Protein AF-A0A1G3QN01-F1 (afdb_monomer)

Nearest PDB structures (foldseek):
  1x8z-assembly2_C  TM=4.625E-01  e=4.097E+00  Arabidopsis thaliana
  8qxd-assembly1_L  TM=2.161E-01  e=9.000E+00  Homo sapiens

Mean predicted aligned error: 5.49 Å

Structure (mmCIF, N/CA/C/O backbone):
data_AF-A0A1G3QN01-F1
#
_entry.id   AF-A0A1G3QN01-F1
#
loop_
_atom_site.group_PDB
_atom_site.id
_atom_site.type_symbol
_atom_site.label_atom_id
_atom_site.label_alt_id
_atom_site.label_comp_id
_atom_site.label_asym_id
_atom_site.label_entity_id
_atom_site.label_seq_id
_atom_site.pdbx_PDB_ins_code
_atom_site.Cartn_x
_atom_site.Cartn_y
_atom_site.Cartn_z
_atom_site.occupancy
_atom_site.B_iso_or_equiv
_atom_site.auth_seq_id
_atom_site.auth_comp_id
_atom_site.auth_asym_id
_atom_site.auth_atom_id
_atom_site.pdbx_PDB_model_num
ATOM 1 N N . MET A 1 1 ? -25.194 -10.217 -14.062 1.00 37.06 1 MET A N 1
ATOM 2 C CA . MET A 1 1 ? -25.286 -10.147 -12.586 1.00 37.06 1 MET A CA 1
ATOM 3 C C . MET A 1 1 ? -24.390 -9.019 -12.101 1.00 37.06 1 MET A C 1
ATOM 5 O O . MET A 1 1 ? -23.206 -9.227 -11.874 1.00 37.06 1 MET A O 1
ATOM 9 N N . SER A 1 2 ? -24.929 -7.808 -12.024 1.00 35.78 2 SER A N 1
ATOM 10 C CA . SER A 1 2 ? -24.195 -6.605 -11.613 1.00 35.78 2 SER A CA 1
ATOM 11 C C . SER A 1 2 ? -25.104 -5.747 -10.737 1.00 35.78 2 SER A C 1
ATOM 13 O O . SER A 1 2 ? -25.471 -4.633 -11.079 1.00 35.78 2 SER A O 1
ATOM 15 N N . GLU A 1 3 ? -25.460 -6.291 -9.577 1.00 43.72 3 GLU A N 1
ATOM 16 C CA . GLU A 1 3 ? -26.012 -5.525 -8.463 1.00 43.72 3 GLU A CA 1
ATOM 17 C C . GLU A 1 3 ? -25.010 -5.606 -7.318 1.00 43.72 3 GLU A C 1
ATOM 19 O O . GLU A 1 3 ? -24.885 -6.642 -6.679 1.00 43.72 3 GLU A O 1
ATOM 24 N N . ASN A 1 4 ? -24.223 -4.549 -7.111 1.00 43.75 4 ASN A N 1
ATOM 25 C CA . ASN A 1 4 ? -23.548 -4.272 -5.835 1.00 43.75 4 ASN A CA 1
ATOM 26 C C . ASN A 1 4 ? -23.017 -2.829 -5.815 1.00 43.75 4 ASN A C 1
ATOM 28 O O . ASN A 1 4 ? -21.865 -2.557 -5.467 1.00 43.75 4 ASN A O 1
ATOM 32 N N . GLY A 1 5 ? -23.879 -1.892 -6.216 1.00 45.47 5 GLY A N 1
ATOM 33 C CA . GLY A 1 5 ? -23.611 -0.454 -6.153 1.00 45.47 5 GLY A CA 1
ATOM 34 C C . GLY A 1 5 ? -23.694 0.137 -4.741 1.00 45.47 5 GLY A C 1
ATOM 35 O O . GLY A 1 5 ? -23.396 1.311 -4.574 1.00 45.47 5 GLY A O 1
ATOM 36 N N . ASN A 1 6 ? -24.080 -0.637 -3.713 1.00 51.97 6 ASN A N 1
ATOM 37 C CA . ASN A 1 6 ? -24.233 -0.095 -2.358 1.00 51.97 6 ASN A CA 1
ATOM 38 C C . ASN A 1 6 ? -24.008 -1.120 -1.228 1.00 51.97 6 ASN A C 1
ATOM 40 O O . ASN A 1 6 ? -24.748 -1.163 -0.246 1.00 51.97 6 ASN A O 1
ATOM 44 N N . ALA A 1 7 ? -22.993 -1.984 -1.351 1.00 65.44 7 ALA A N 1
ATOM 45 C CA . ALA A 1 7 ? -22.606 -2.848 -0.237 1.00 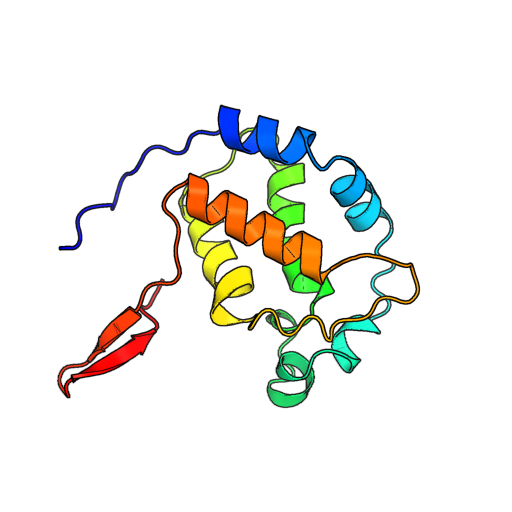65.44 7 ALA A CA 1
ATOM 46 C C . ALA A 1 7 ? -22.017 -1.991 0.901 1.00 65.44 7 ALA A C 1
ATOM 48 O O . ALA A 1 7 ? -20.995 -1.317 0.727 1.00 65.44 7 ALA A O 1
ATOM 49 N N . ARG A 1 8 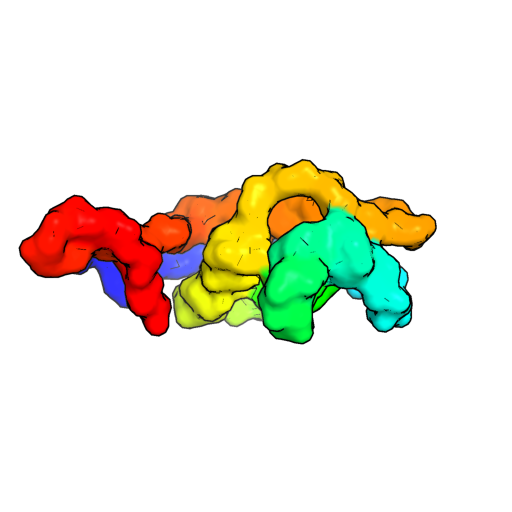? -22.680 -2.001 2.064 1.00 80.94 8 ARG A N 1
ATOM 50 C CA . ARG A 1 8 ? -22.256 -1.267 3.264 1.00 80.94 8 ARG A CA 1
ATOM 51 C C . ARG A 1 8 ? -20.888 -1.780 3.723 1.00 80.94 8 ARG A C 1
ATOM 53 O O . ARG A 1 8 ? -20.724 -2.971 3.959 1.00 80.94 8 ARG A O 1
ATOM 60 N N . ILE A 1 9 ? -19.916 -0.879 3.871 1.00 89.44 9 ILE A N 1
ATOM 61 C CA . ILE A 1 9 ? -18.585 -1.230 4.387 1.00 89.44 9 ILE A CA 1
ATOM 62 C C . ILE A 1 9 ? -18.636 -1.495 5.883 1.00 89.44 9 ILE A C 1
ATOM 64 O O . ILE A 1 9 ? -19.137 -0.679 6.663 1.00 89.44 9 ILE A O 1
ATOM 68 N N . ASP A 1 10 ? -17.991 -2.583 6.281 1.00 92.81 10 ASP A N 1
ATOM 69 C CA . ASP A 1 10 ? -17.731 -2.924 7.667 1.00 92.81 10 ASP A CA 1
ATOM 70 C C . ASP A 1 10 ? -16.426 -2.271 8.152 1.00 92.81 10 ASP A C 1
ATOM 72 O O . ASP A 1 10 ? -15.328 -2.834 8.102 1.00 92.81 10 ASP A O 1
ATOM 76 N N . ASN A 1 11 ? -16.551 -1.038 8.646 1.00 92.69 11 ASN A N 1
ATOM 77 C CA . ASN A 1 11 ? -15.424 -0.288 9.202 1.00 92.69 11 ASN A CA 1
ATOM 78 C C . ASN A 1 11 ? -14.859 -0.911 10.492 1.00 92.69 11 ASN A C 1
ATOM 80 O O . ASN A 1 11 ? -13.688 -0.678 10.800 1.00 92.69 11 ASN A O 1
ATOM 84 N N . VAL A 1 12 ? -15.660 -1.678 11.244 1.00 93.50 12 VAL A N 1
ATOM 85 C CA . VAL A 1 12 ? -15.212 -2.339 12.481 1.00 93.50 12 VAL A CA 1
ATOM 86 C C . VAL A 1 12 ? -14.241 -3.453 12.123 1.00 93.50 12 VAL A C 1
ATOM 88 O O . VAL A 1 12 ? -13.102 -3.458 12.592 1.00 93.50 12 VAL A O 1
ATOM 91 N N . ARG A 1 13 ? -14.634 -4.315 11.183 1.00 93.94 13 ARG A N 1
ATOM 92 C CA . ARG A 1 13 ? -13.788 -5.402 10.692 1.00 93.94 13 ARG A CA 1
ATOM 93 C C . ARG A 1 13 ? -12.492 -4.903 10.062 1.00 93.94 13 ARG A C 1
ATOM 95 O O . ARG A 1 13 ? -11.433 -5.478 10.309 1.00 93.94 13 ARG A O 1
ATOM 102 N N . ILE A 1 14 ? -12.534 -3.825 9.271 1.00 94.56 14 ILE A N 1
ATOM 103 C CA . ILE A 1 14 ? -11.307 -3.227 8.712 1.00 94.56 14 ILE A CA 1
ATOM 104 C C . ILE A 1 14 ? -10.358 -2.810 9.841 1.00 94.56 14 ILE A C 1
ATOM 106 O O . ILE A 1 14 ? -9.159 -3.087 9.778 1.00 94.56 14 ILE A O 1
ATOM 110 N N . GLU A 1 15 ? -10.872 -2.158 10.883 1.00 93.88 15 GLU A N 1
ATOM 111 C CA . GLU A 1 15 ? -10.054 -1.723 12.012 1.00 93.88 15 GLU A CA 1
ATOM 112 C C . GLU A 1 15 ? -9.423 -2.908 12.759 1.00 93.88 15 GLU A C 1
ATOM 114 O O . GLU A 1 15 ? -8.231 -2.872 13.077 1.00 93.88 15 GLU A O 1
ATOM 119 N N . GLU A 1 16 ? -10.182 -3.976 12.998 1.00 94.62 16 GLU A N 1
ATOM 120 C CA . GLU A 1 16 ? -9.678 -5.213 13.603 1.00 94.62 16 GLU A CA 1
ATOM 121 C C . GLU A 1 16 ? -8.559 -5.840 12.766 1.00 94.62 16 GLU A C 1
ATOM 123 O O . GLU A 1 16 ? -7.491 -6.167 13.290 1.00 94.62 16 GLU A O 1
ATOM 128 N N . MET A 1 17 ? -8.739 -5.927 11.446 1.00 95.25 17 MET A N 1
ATOM 129 C CA . MET A 1 17 ? -7.715 -6.437 10.531 1.00 95.25 17 MET A CA 1
ATOM 130 C C . MET A 1 17 ? -6.448 -5.569 10.531 1.00 95.25 17 MET A C 1
ATOM 132 O O . MET A 1 17 ? -5.330 -6.088 10.488 1.00 95.25 17 MET A O 1
ATOM 136 N N . LEU A 1 18 ? -6.580 -4.243 10.616 1.00 94.56 18 LEU A N 1
ATOM 137 C CA . LEU A 1 18 ? -5.429 -3.343 10.748 1.00 94.56 18 LEU A CA 1
ATOM 138 C C . LEU A 1 18 ? -4.703 -3.548 12.090 1.00 94.56 18 LEU A C 1
ATOM 140 O O . LEU A 1 18 ? -3.470 -3.511 12.136 1.00 94.56 18 LEU A O 1
ATOM 144 N N . LYS A 1 19 ? -5.441 -3.826 13.173 1.00 93.00 19 LYS A N 1
ATOM 145 C CA . LYS A 1 19 ? -4.877 -4.147 14.495 1.00 93.00 19 LYS A CA 1
ATOM 146 C C . LYS A 1 19 ? -4.131 -5.483 14.517 1.00 93.00 19 LYS A C 1
ATOM 148 O O . LYS A 1 19 ? -3.176 -5.596 15.280 1.00 93.00 19 LYS A O 1
ATOM 153 N N . GLN A 1 20 ? -4.483 -6.458 13.676 1.00 93.81 20 GLN A N 1
ATOM 154 C CA . GLN A 1 20 ? -3.751 -7.734 13.580 1.00 93.81 20 GLN A CA 1
ATOM 155 C C . GLN A 1 20 ? -2.329 -7.567 13.019 1.00 93.81 20 GLN A C 1
ATOM 157 O O . GLN A 1 20 ? -1.433 -8.349 13.334 1.00 93.81 20 GLN A O 1
ATOM 162 N N . LYS A 1 21 ? -2.088 -6.540 12.194 1.00 91.88 21 LYS A N 1
ATOM 163 C CA . LYS A 1 21 ? -0.799 -6.305 11.519 1.00 91.88 21 LYS A CA 1
ATOM 164 C C . LYS A 1 21 ? -0.160 -4.972 11.925 1.00 91.88 21 LYS A C 1
ATOM 166 O O . LYS A 1 21 ? 0.317 -4.223 11.075 1.00 91.88 21 LYS A O 1
ATOM 171 N N . LYS A 1 22 ? -0.070 -4.690 13.235 1.00 88.00 22 LYS A N 1
ATOM 172 C CA . LYS A 1 22 ? 0.506 -3.429 13.768 1.00 88.00 22 LYS A CA 1
ATOM 173 C C . LYS A 1 22 ? 1.904 -3.107 13.225 1.00 88.00 22 LYS A C 1
ATOM 175 O O . LYS A 1 22 ? 2.199 -1.940 12.986 1.00 88.00 22 LYS A O 1
ATOM 180 N N . ARG A 1 23 ? 2.742 -4.123 12.971 1.00 91.44 23 ARG A N 1
ATOM 181 C CA . ARG A 1 23 ? 4.089 -3.945 12.390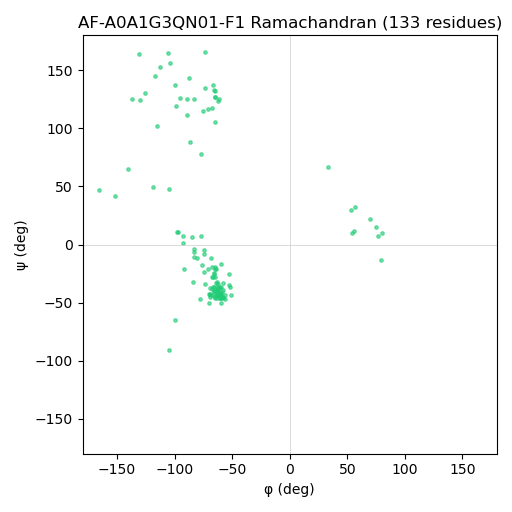 1.00 91.44 23 ARG A CA 1
ATOM 182 C C . ARG A 1 23 ? 4.063 -3.230 11.033 1.00 91.44 23 ARG A C 1
ATOM 184 O O . ARG A 1 23 ? 4.939 -2.417 10.769 1.00 91.44 23 ARG A O 1
ATOM 191 N N . MET A 1 24 ? 3.025 -3.434 10.216 1.00 94.38 24 MET A N 1
ATOM 192 C CA . MET A 1 24 ? 2.898 -2.760 8.916 1.00 94.38 24 MET A CA 1
ATOM 193 C C . MET A 1 24 ? 2.745 -1.239 9.050 1.00 94.38 24 MET A C 1
ATOM 195 O O . MET A 1 24 ? 3.175 -0.505 8.165 1.00 94.38 24 MET A O 1
ATOM 199 N N . ARG A 1 25 ? 2.189 -0.745 10.166 1.00 93.19 25 ARG A N 1
ATOM 200 C CA . ARG A 1 25 ? 2.138 0.695 10.456 1.00 93.19 25 ARG A CA 1
ATOM 201 C C . ARG A 1 25 ? 3.535 1.267 10.711 1.00 93.19 25 ARG A C 1
ATOM 203 O O . ARG A 1 25 ? 3.815 2.367 10.254 1.00 93.19 25 ARG A O 1
ATOM 210 N N . ILE A 1 26 ? 4.397 0.515 11.397 1.00 92.69 26 ILE A N 1
ATOM 211 C CA . ILE A 1 26 ? 5.794 0.904 11.642 1.00 92.69 26 ILE A CA 1
ATOM 212 C C . ILE A 1 26 ? 6.573 0.891 10.323 1.00 92.69 26 ILE A C 1
ATOM 214 O O . ILE A 1 26 ? 7.281 1.840 10.005 1.00 92.69 26 ILE A O 1
ATOM 218 N N . PHE A 1 27 ? 6.379 -0.138 9.499 1.00 93.75 27 PHE A N 1
ATOM 219 C CA . PHE A 1 27 ? 6.994 -0.217 8.173 1.00 93.75 27 PHE A CA 1
ATOM 220 C C . PHE A 1 27 ? 6.636 0.973 7.275 1.00 93.75 27 PHE A C 1
ATOM 222 O O . PHE A 1 27 ? 7.506 1.506 6.593 1.00 93.75 27 PHE A O 1
ATOM 229 N N . LEU A 1 28 ? 5.385 1.446 7.321 1.00 93.31 28 LEU A N 1
ATOM 230 C CA . LEU A 1 28 ? 4.979 2.663 6.611 1.00 93.31 28 LEU A CA 1
ATOM 231 C C . LEU A 1 28 ? 5.720 3.910 7.101 1.00 93.31 28 LEU A C 1
ATOM 233 O O . LEU A 1 28 ? 6.063 4.750 6.275 1.00 93.31 28 LEU A O 1
ATOM 237 N N . SER A 1 29 ? 5.971 4.038 8.408 1.00 92.31 29 SER A N 1
ATOM 238 C CA . SER A 1 29 ? 6.741 5.167 8.951 1.00 92.31 29 SER A CA 1
ATOM 239 C C . SER A 1 29 ? 8.244 5.075 8.680 1.00 92.31 29 SER A C 1
ATOM 241 O O . SER A 1 29 ? 8.902 6.104 8.653 1.00 92.31 29 SER A O 1
ATOM 243 N N . LEU A 1 30 ? 8.783 3.873 8.457 1.00 94.62 30 LEU A N 1
ATOM 244 C CA . LEU A 1 30 ? 10.206 3.661 8.158 1.00 94.62 30 LEU A CA 1
ATOM 245 C C . LEU A 1 30 ? 10.571 3.926 6.691 1.00 94.62 30 LEU A C 1
ATOM 247 O O . LEU A 1 30 ? 11.748 3.955 6.344 1.00 94.62 30 LEU A O 1
ATOM 251 N N . CYS A 1 31 ? 9.589 4.085 5.803 1.00 94.94 31 CYS A N 1
ATOM 252 C CA . CYS A 1 31 ? 9.851 4.317 4.388 1.00 94.94 31 CYS A CA 1
ATOM 253 C C . CYS A 1 31 ? 10.569 5.662 4.170 1.00 94.94 31 CYS A C 1
ATOM 255 O O . CYS A 1 31 ? 9.937 6.713 4.174 1.00 94.94 31 CYS A O 1
ATOM 257 N N . ALA A 1 32 ? 11.872 5.617 3.878 1.00 95.38 32 ALA A N 1
ATOM 258 C CA . ALA A 1 32 ? 12.706 6.795 3.606 1.00 95.38 32 ALA A CA 1
ATOM 259 C C . ALA A 1 32 ? 12.520 7.400 2.198 1.00 95.38 32 ALA A C 1
ATOM 261 O O . ALA A 1 32 ? 13.283 8.266 1.789 1.00 95.38 32 ALA A O 1
ATOM 262 N N . SER A 1 33 ? 11.547 6.913 1.418 1.00 93.06 33 SER A N 1
ATOM 263 C CA . SER A 1 33 ? 11.283 7.363 0.038 1.00 93.06 33 SER A CA 1
ATOM 264 C C . SER A 1 33 ? 12.508 7.315 -0.894 1.00 93.06 33 SER A C 1
ATOM 266 O O . SER A 1 33 ? 12.590 8.064 -1.858 1.00 93.06 33 SER A O 1
ATOM 268 N N . CYS A 1 34 ? 13.431 6.381 -0.648 1.00 94.69 34 CYS A N 1
ATOM 269 C CA . CYS A 1 34 ? 14.710 6.257 -1.357 1.00 94.69 34 CYS A CA 1
ATOM 270 C C . CYS A 1 34 ? 14.625 5.695 -2.788 1.00 94.69 34 CYS A C 1
ATOM 272 O O . CYS A 1 34 ? 15.633 5.630 -3.478 1.00 94.69 34 CYS A O 1
ATOM 274 N N . GLY A 1 35 ? 13.461 5.214 -3.233 1.00 93.06 35 GLY A N 1
ATOM 275 C CA . GLY A 1 35 ? 13.266 4.755 -4.614 1.00 93.06 35 GLY A CA 1
ATOM 276 C C . GLY A 1 35 ? 13.789 3.353 -4.962 1.00 93.06 35 GLY A C 1
ATOM 277 O O . GLY A 1 35 ? 13.320 2.800 -5.947 1.00 93.06 35 GLY A O 1
ATOM 278 N N . PHE A 1 36 ? 14.621 2.698 -4.142 1.00 94.19 36 PHE A N 1
ATOM 279 C CA . PHE A 1 36 ? 15.180 1.357 -4.445 1.00 94.19 36 PHE A CA 1
ATOM 280 C C . PHE A 1 36 ? 14.140 0.293 -4.838 1.00 94.19 36 PHE A C 1
ATOM 282 O O . PHE A 1 36 ? 14.367 -0.551 -5.705 1.00 94.19 36 PHE A O 1
ATOM 289 N N . CYS A 1 37 ? 12.956 0.331 -4.221 1.00 96.19 37 CYS A N 1
ATOM 290 C CA . CYS A 1 37 ? 11.890 -0.608 -4.563 1.00 96.19 37 CYS A CA 1
ATOM 291 C C . CYS A 1 37 ? 11.358 -0.416 -5.997 1.00 96.19 37 CYS A C 1
ATOM 293 O O . CYS A 1 37 ? 10.851 -1.367 -6.594 1.00 96.19 37 CYS A O 1
ATOM 295 N N . ALA A 1 38 ? 11.478 0.785 -6.565 1.00 96.06 38 ALA A N 1
ATOM 296 C CA . ALA A 1 38 ? 11.049 1.101 -7.920 1.00 96.06 38 ALA A CA 1
ATOM 297 C C . ALA A 1 38 ? 11.879 0.317 -8.947 1.00 96.06 38 ALA A C 1
ATOM 299 O O . ALA A 1 38 ? 11.303 -0.360 -9.798 1.00 96.06 38 ALA A O 1
ATOM 300 N N . ASP A 1 39 ? 13.204 0.294 -8.787 1.00 92.75 39 ASP A N 1
ATOM 301 C CA . ASP A 1 39 ? 14.120 -0.422 -9.684 1.00 92.75 39 ASP A CA 1
ATOM 302 C C . ASP A 1 39 ? 13.905 -1.938 -9.658 1.00 92.75 39 ASP A C 1
ATOM 304 O O . ASP A 1 39 ? 13.993 -2.614 -10.682 1.00 92.75 39 ASP A O 1
ATOM 308 N N . SER A 1 40 ? 13.523 -2.492 -8.506 1.00 94.06 40 SER A N 1
ATOM 309 C CA . SER A 1 40 ? 13.183 -3.917 -8.407 1.00 94.06 40 SER A CA 1
ATOM 310 C C . SER A 1 40 ? 11.851 -4.289 -9.089 1.00 94.06 40 SER A C 1
ATOM 312 O O . SER A 1 40 ? 11.612 -5.452 -9.429 1.00 94.06 40 SER A O 1
ATOM 314 N N . CYS A 1 41 ? 10.952 -3.325 -9.312 1.00 96.69 41 CYS A N 1
ATOM 315 C CA . CYS A 1 41 ? 9.623 -3.585 -9.856 1.00 96.69 41 CYS A CA 1
ATOM 316 C C . CYS A 1 41 ? 9.621 -3.545 -11.387 1.00 96.69 41 CYS A C 1
ATOM 318 O O . CYS A 1 41 ? 9.703 -2.480 -11.994 1.00 96.69 41 CYS A O 1
ATOM 320 N N . PHE A 1 42 ? 9.422 -4.700 -12.028 1.00 95.56 42 PHE A N 1
ATOM 321 C CA . PHE A 1 42 ? 9.401 -4.774 -13.493 1.00 95.56 42 PHE A CA 1
ATOM 322 C C . PHE A 1 42 ? 8.266 -3.946 -14.125 1.00 95.56 42 PHE A C 1
ATOM 324 O O . PHE A 1 42 ? 8.460 -3.352 -15.177 1.00 95.56 42 PHE A O 1
ATOM 331 N N . LEU A 1 43 ? 7.105 -3.840 -13.462 1.00 96.44 43 LEU A N 1
ATOM 332 C CA . LEU A 1 43 ? 6.002 -3.003 -13.946 1.00 96.44 43 LEU A CA 1
ATOM 333 C C . LEU A 1 43 ? 6.391 -1.522 -13.943 1.00 96.44 43 LEU A C 1
ATOM 335 O O . LEU A 1 43 ? 6.164 -0.830 -14.927 1.00 96.44 43 LEU A O 1
ATOM 339 N N . TYR A 1 44 ? 7.031 -1.047 -12.871 1.00 96.62 44 TYR A N 1
ATOM 340 C CA . TYR A 1 44 ? 7.549 0.319 -12.846 1.00 96.62 44 TYR A CA 1
ATOM 341 C C . TYR A 1 44 ? 8.627 0.526 -13.911 1.00 96.62 44 TYR A C 1
ATOM 343 O O . TYR A 1 44 ? 8.608 1.531 -14.610 1.00 96.62 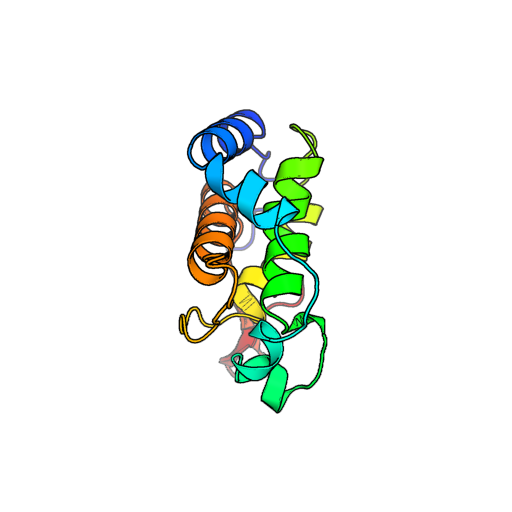44 TYR A O 1
ATOM 351 N N . ARG A 1 45 ? 9.535 -0.438 -14.095 1.00 95.56 45 ARG A N 1
ATOM 352 C CA . ARG A 1 45 ? 10.569 -0.347 -15.132 1.00 95.56 45 ARG A CA 1
ATOM 353 C C . ARG A 1 45 ? 10.000 -0.254 -16.546 1.00 95.56 45 ARG A C 1
ATOM 355 O O . ARG A 1 45 ? 10.568 0.486 -17.340 1.00 95.56 45 ARG A O 1
ATOM 362 N N . ASN A 1 46 ? 8.908 -0.962 -16.829 1.00 96.12 46 ASN A N 1
ATOM 363 C CA . ASN A 1 46 ? 8.275 -0.968 -18.147 1.00 96.12 46 ASN A CA 1
ATOM 364 C C . ASN A 1 46 ? 7.442 0.291 -18.403 1.00 96.12 46 ASN A C 1
ATOM 366 O O . ASN A 1 46 ? 7.558 0.891 -19.462 1.00 96.12 46 ASN A O 1
ATOM 370 N N . TYR A 1 47 ? 6.610 0.699 -17.441 1.00 95.50 47 TYR A N 1
ATOM 371 C CA . TYR A 1 47 ? 5.671 1.808 -17.640 1.00 95.50 47 TYR A CA 1
ATOM 372 C C . TYR A 1 47 ? 6.221 3.174 -17.222 1.00 95.50 47 TYR A C 1
ATOM 374 O O . TYR A 1 47 ? 5.673 4.190 -17.632 1.00 95.50 47 TYR A O 1
ATOM 382 N N . LYS A 1 48 ? 7.243 3.218 -16.357 1.00 94.50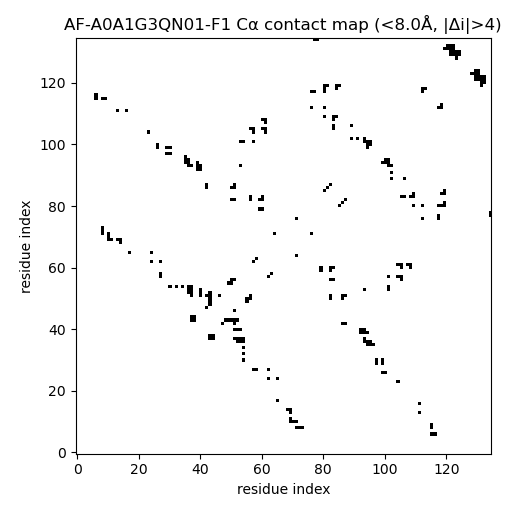 48 LYS A N 1
ATOM 383 C CA . LYS A 1 48 ? 7.838 4.435 -15.764 1.00 94.50 48 LYS A CA 1
ATOM 384 C C . LYS A 1 48 ? 6.858 5.379 -15.047 1.00 94.50 48 LYS A C 1
ATOM 386 O O . LYS A 1 48 ? 7.245 6.460 -14.621 1.00 94.50 48 LYS A O 1
ATOM 391 N N . ASP A 1 49 ? 5.617 4.952 -14.831 1.00 95.31 49 ASP A N 1
ATOM 392 C CA . ASP A 1 49 ? 4.611 5.688 -14.066 1.00 95.31 49 ASP A CA 1
ATOM 393 C C . ASP A 1 49 ? 4.794 5.432 -12.548 1.00 95.31 49 ASP A C 1
ATOM 395 O O . ASP A 1 49 ? 4.758 4.271 -12.112 1.00 95.31 49 ASP A O 1
ATOM 399 N N . PRO A 1 50 ? 4.946 6.485 -11.713 1.00 93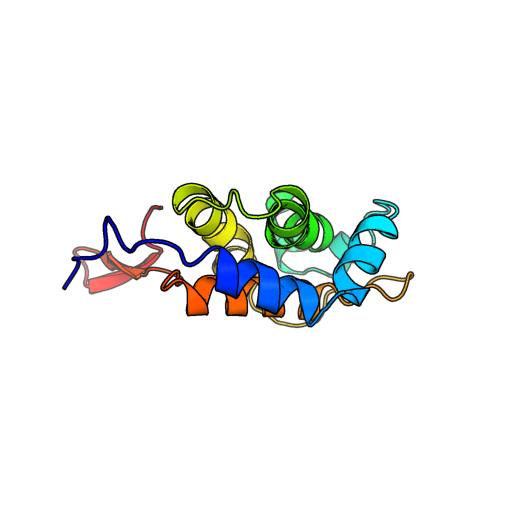.88 50 PRO A N 1
ATOM 400 C CA . PRO A 1 50 ? 5.101 6.380 -10.258 1.00 93.88 50 PRO A CA 1
ATOM 401 C C . PRO A 1 50 ? 4.025 5.554 -9.549 1.00 93.88 50 PRO A C 1
ATOM 403 O O . PRO A 1 50 ? 4.295 4.956 -8.507 1.00 93.88 50 PRO A O 1
ATOM 406 N N . ARG A 1 51 ? 2.817 5.439 -10.114 1.00 95.19 51 ARG A N 1
ATOM 407 C CA . ARG A 1 51 ? 1.740 4.601 -9.563 1.00 95.19 51 ARG A CA 1
ATOM 408 C C . ARG A 1 51 ? 2.091 3.107 -9.573 1.00 95.19 51 ARG A C 1
ATOM 410 O O . ARG A 1 51 ? 1.515 2.338 -8.801 1.00 95.19 51 ARG A O 1
ATOM 417 N N . TYR A 1 52 ? 3.046 2.678 -10.403 1.00 95.56 52 TYR A N 1
ATOM 418 C CA . TYR A 1 52 ? 3.590 1.317 -10.384 1.00 95.56 52 TYR A CA 1
ATOM 419 C C . TYR A 1 52 ? 4.693 1.111 -9.337 1.00 95.56 52 TYR A C 1
ATOM 421 O O . TYR A 1 52 ? 5.053 -0.039 -9.069 1.00 95.56 52 TYR A O 1
ATOM 429 N N . MET A 1 53 ? 5.210 2.163 -8.701 1.00 96.56 53 MET A N 1
ATOM 430 C CA . MET A 1 53 ? 6.249 2.028 -7.683 1.00 96.56 53 MET A CA 1
ATOM 431 C C . MET A 1 53 ? 5.714 1.266 -6.449 1.00 96.56 53 MET A C 1
ATOM 433 O O . MET A 1 53 ? 4.635 1.594 -5.944 1.00 96.56 53 MET A O 1
ATOM 437 N N . PRO A 1 54 ? 6.428 0.249 -5.922 1.00 97.00 54 PRO A N 1
ATOM 438 C CA . PRO A 1 54 ? 5.940 -0.542 -4.790 1.00 97.00 54 PRO A CA 1
ATOM 439 C C . PRO A 1 54 ? 5.662 0.274 -3.519 1.00 97.00 54 PRO A C 1
ATOM 441 O O . PRO A 1 54 ? 4.619 0.079 -2.892 1.00 97.00 54 PRO A O 1
ATOM 444 N N . SER A 1 55 ? 6.538 1.218 -3.160 1.00 96.62 55 SER A N 1
ATOM 445 C CA . SER A 1 55 ? 6.321 2.116 -2.015 1.00 96.62 55 SER A CA 1
ATOM 446 C C . SER A 1 55 ? 5.074 2.981 -2.205 1.00 96.62 55 SER A C 1
ATOM 448 O O . SER A 1 55 ? 4.255 3.079 -1.291 1.00 96.62 55 SER A O 1
ATOM 450 N N . TYR A 1 56 ? 4.872 3.530 -3.410 1.00 96.25 56 TYR A N 1
ATOM 451 C CA . TYR A 1 56 ? 3.686 4.319 -3.742 1.00 96.25 56 TYR A CA 1
ATOM 452 C C . TYR A 1 56 ? 2.408 3.509 -3.525 1.00 96.25 56 TYR A C 1
ATOM 454 O O . TYR A 1 56 ? 1.477 3.996 -2.884 1.00 96.25 56 TYR A O 1
ATOM 462 N N . LYS A 1 57 ? 2.373 2.256 -3.998 1.00 96.25 57 LYS A N 1
ATOM 463 C CA . LYS A 1 57 ? 1.232 1.354 -3.791 1.00 96.25 57 LYS A CA 1
ATOM 464 C C . LYS A 1 57 ? 0.979 1.115 -2.312 1.00 96.25 57 LYS A C 1
ATOM 466 O O . LYS A 1 57 ? -0.152 1.284 -1.876 1.00 96.25 57 LYS A O 1
ATOM 471 N N . ALA A 1 58 ? 1.997 0.754 -1.532 1.00 96.38 58 ALA A N 1
ATOM 472 C CA . ALA A 1 58 ? 1.842 0.470 -0.104 1.00 96.38 58 ALA A CA 1
ATOM 473 C C . ALA A 1 58 ? 1.327 1.686 0.689 1.00 96.38 58 ALA A C 1
AT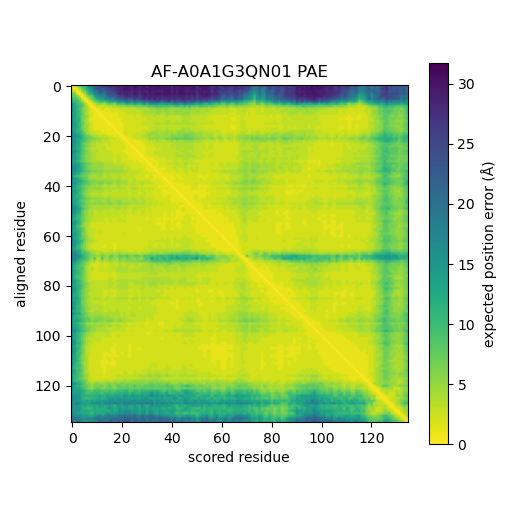OM 475 O O . ALA A 1 58 ? 0.411 1.553 1.503 1.00 96.38 58 ALA A O 1
ATOM 476 N N . ILE A 1 59 ? 1.859 2.880 0.410 1.00 95.06 59 ILE A N 1
ATOM 477 C CA . ILE A 1 59 ? 1.457 4.131 1.069 1.00 95.06 59 ILE A CA 1
ATOM 478 C C . ILE A 1 59 ? 0.034 4.536 0.662 1.00 95.06 59 ILE A C 1
ATOM 480 O O . ILE A 1 59 ? -0.778 4.881 1.523 1.00 95.06 59 ILE A O 1
ATOM 484 N N . ASN A 1 60 ? -0.296 4.463 -0.630 1.00 95.31 60 ASN A N 1
ATOM 485 C CA . ASN A 1 60 ? -1.595 4.898 -1.150 1.00 95.31 60 ASN A CA 1
ATOM 486 C C . ASN A 1 60 ? -2.714 3.856 -1.022 1.00 95.31 60 ASN A C 1
ATOM 488 O O . ASN A 1 60 ? -3.866 4.186 -1.281 1.00 95.31 60 ASN A O 1
ATOM 492 N N . SER A 1 61 ? -2.397 2.635 -0.590 1.00 95.62 61 SER A N 1
ATOM 493 C CA . SER A 1 61 ? -3.373 1.603 -0.231 1.00 95.62 61 SER A CA 1
ATOM 494 C C . SER A 1 61 ? -3.457 1.461 1.292 1.00 95.62 61 SER A C 1
ATOM 496 O O . SER A 1 61 ? -4.190 2.192 1.960 1.00 95.62 61 SER A O 1
ATOM 498 N N . LEU A 1 62 ? -2.645 0.576 1.868 1.00 95.12 62 LEU A N 1
ATOM 499 C CA . LEU A 1 62 ? -2.628 0.267 3.292 1.00 95.12 62 LEU A CA 1
ATOM 500 C C . LEU A 1 62 ? -2.320 1.500 4.157 1.00 95.12 62 LEU A C 1
ATOM 502 O O . LEU A 1 62 ? -2.912 1.672 5.222 1.00 95.12 62 LEU A O 1
ATOM 506 N N . GLY A 1 63 ? -1.447 2.398 3.692 1.00 94.25 63 GLY A N 1
ATOM 507 C CA . GLY A 1 63 ? -1.154 3.647 4.399 1.00 94.25 63 GLY A CA 1
ATOM 508 C C . GLY A 1 63 ? -2.359 4.582 4.527 1.00 94.25 63 GLY A C 1
ATOM 509 O O . GLY A 1 63 ? -2.577 5.142 5.605 1.00 94.25 63 GLY A O 1
ATOM 510 N N . LYS A 1 64 ? -3.198 4.705 3.488 1.00 94.00 64 LYS A N 1
ATOM 511 C CA . LYS A 1 64 ? -4.460 5.464 3.569 1.00 94.00 64 LYS A CA 1
ATOM 512 C C . LYS A 1 64 ? -5.430 4.831 4.570 1.00 94.00 64 LYS A C 1
ATOM 514 O O . LYS A 1 64 ? -6.040 5.559 5.355 1.00 94.00 64 LYS A O 1
ATOM 519 N N . LEU A 1 65 ? -5.518 3.499 4.597 1.00 93.81 65 LEU A N 1
ATOM 520 C CA . LEU A 1 65 ? -6.364 2.768 5.548 1.00 93.81 65 LEU A CA 1
ATOM 521 C C . LEU A 1 65 ? -5.959 3.041 7.004 1.00 93.81 65 LEU A C 1
ATOM 523 O O . LEU A 1 65 ? -6.810 3.382 7.825 1.00 93.81 65 LEU A O 1
ATOM 527 N N . PHE A 1 66 ? -4.660 2.996 7.319 1.00 92.88 66 PHE A N 1
ATOM 528 C CA . PHE A 1 66 ? -4.170 3.319 8.665 1.00 92.88 66 PHE A CA 1
ATOM 529 C C . PHE A 1 66 ? -4.436 4.776 9.083 1.00 92.88 66 PHE A C 1
ATOM 531 O O . PHE A 1 66 ? -4.660 5.036 10.266 1.00 92.88 66 PHE A O 1
ATOM 538 N N . LYS A 1 67 ? -4.438 5.732 8.143 1.00 90.75 67 LYS A N 1
ATOM 539 C CA . LYS A 1 67 ? -4.693 7.155 8.439 1.00 90.75 67 LYS A CA 1
ATOM 540 C C . LYS A 1 67 ? -6.161 7.457 8.745 1.00 90.75 67 LYS A C 1
ATOM 542 O O . LYS A 1 67 ? -6.440 8.332 9.560 1.00 90.75 67 LYS A O 1
ATOM 547 N N . LYS A 1 68 ? -7.105 6.760 8.107 1.00 85.12 68 LYS A N 1
ATOM 548 C CA . LYS A 1 68 ? -8.532 7.124 8.143 1.00 85.12 68 LYS A CA 1
ATOM 549 C C . LYS A 1 68 ? -9.309 6.636 9.367 1.00 85.12 68 LYS A C 1
ATOM 551 O O . LYS A 1 68 ? -10.468 7.011 9.477 1.00 85.12 68 LYS A O 1
ATOM 556 N N . LYS A 1 69 ? -8.706 5.862 10.285 1.00 76.38 69 LYS A N 1
ATOM 557 C CA . LYS A 1 69 ? -9.257 5.488 11.614 1.00 76.38 69 LYS A CA 1
ATOM 558 C C . LYS A 1 69 ? -10.800 5.340 11.631 1.00 76.38 69 LYS A C 1
ATOM 560 O O . LYS A 1 69 ? -11.480 6.136 12.272 1.00 76.38 69 LYS A O 1
ATOM 565 N N . ARG A 1 70 ? -11.342 4.333 10.925 1.00 78.94 70 ARG A N 1
ATOM 566 C CA . ARG A 1 70 ? -12.791 4.010 10.789 1.00 78.94 70 ARG A CA 1
ATOM 567 C C . ARG A 1 70 ? -13.629 4.889 9.844 1.00 78.94 70 ARG A C 1
ATOM 569 O O . ARG A 1 70 ? -14.844 4.738 9.800 1.00 78.94 70 ARG A O 1
ATOM 576 N N . LYS A 1 71 ? -13.011 5.788 9.076 1.00 86.75 71 LYS A N 1
ATOM 577 C CA . LYS A 1 71 ? -13.669 6.588 8.025 1.00 86.75 71 LYS A CA 1
ATOM 578 C C . LYS A 1 71 ? -13.315 6.069 6.628 1.00 86.75 71 LYS A C 1
ATOM 580 O O . LYS A 1 71 ? -12.875 6.843 5.778 1.00 86.75 71 LYS A O 1
ATOM 585 N N . VAL A 1 72 ? -13.408 4.754 6.417 1.00 90.62 72 VAL A N 1
ATOM 586 C CA . VAL A 1 72 ? -13.153 4.134 5.109 1.00 90.62 72 VAL A CA 1
ATOM 587 C C . VAL A 1 72 ? -14.459 4.097 4.321 1.00 90.62 72 VAL A C 1
ATOM 589 O O . VAL A 1 72 ? -15.471 3.587 4.804 1.00 90.62 72 VAL A O 1
ATOM 592 N N . THR A 1 73 ? -14.432 4.666 3.116 1.00 91.44 73 THR A N 1
ATOM 593 C CA . THR A 1 73 ? -15.566 4.701 2.183 1.00 91.44 73 THR A CA 1
ATOM 594 C C . THR A 1 73 ? -15.353 3.725 1.030 1.00 91.44 73 THR A C 1
ATOM 596 O O . THR A 1 73 ? -14.242 3.240 0.807 1.00 91.44 73 THR A O 1
ATOM 599 N N . ARG A 1 74 ? -16.422 3.425 0.282 1.00 89.81 74 ARG A N 1
ATOM 600 C CA . ARG A 1 74 ? -16.356 2.449 -0.816 1.00 89.81 74 ARG A CA 1
ATOM 601 C C . ARG A 1 74 ? -15.548 2.961 -1.979 1.00 89.81 74 ARG A C 1
ATOM 603 O O . ARG A 1 74 ? -14.649 2.258 -2.425 1.00 89.81 74 ARG A O 1
ATOM 610 N N . LEU A 1 75 ? -15.759 4.228 -2.307 1.00 88.75 75 LEU A N 1
ATOM 611 C CA . LEU A 1 75 ? -14.948 4.950 -3.268 1.00 88.75 75 LEU A CA 1
ATOM 612 C C . LEU A 1 75 ? -13.449 4.822 -2.959 1.00 88.75 75 LEU A C 1
ATOM 614 O O . LEU A 1 75 ? -12.668 4.512 -3.842 1.00 88.75 75 LEU A O 1
ATOM 618 N N . MET A 1 76 ? -13.036 4.946 -1.692 1.00 90.50 76 MET A N 1
ATOM 619 C CA . MET A 1 76 ? -11.623 4.783 -1.328 1.00 90.50 76 MET A CA 1
ATOM 620 C C . MET A 1 76 ? -11.082 3.373 -1.597 1.00 90.50 76 MET A C 1
ATOM 622 O O . MET A 1 76 ? -9.930 3.233 -2.012 1.00 90.50 76 MET A O 1
ATOM 626 N N . LEU A 1 77 ? -11.877 2.334 -1.319 1.00 92.19 77 LEU A N 1
ATOM 627 C CA . LEU A 1 77 ? -11.489 0.948 -1.593 1.00 92.19 77 LEU A CA 1
ATOM 628 C C . LEU A 1 77 ? -11.436 0.672 -3.102 1.00 92.19 77 LEU A C 1
ATOM 630 O O . LEU A 1 77 ? -10.540 -0.031 -3.566 1.00 92.19 77 LEU A O 1
ATOM 634 N N . GLU A 1 78 ? -12.354 1.256 -3.865 1.00 89.50 78 GLU A N 1
ATOM 635 C CA . GLU A 1 78 ? -12.398 1.166 -5.325 1.00 89.50 78 GLU A CA 1
ATOM 636 C C . GLU A 1 78 ? -11.230 1.926 -5.971 1.00 89.50 78 GLU A C 1
ATOM 638 O O . GLU A 1 78 ? -10.543 1.370 -6.824 1.00 89.50 78 GLU A O 1
ATOM 643 N N . GLU A 1 79 ? -10.884 3.121 -5.495 1.00 88.06 79 GLU A N 1
ATOM 644 C CA . GLU A 1 79 ? -9.710 3.875 -5.952 1.00 88.06 79 GLU A CA 1
ATOM 645 C C . GLU A 1 79 ? -8.397 3.123 -5.692 1.00 88.06 79 GLU A C 1
ATOM 647 O O . GLU A 1 79 ? -7.499 3.096 -6.536 1.00 88.06 79 GLU A O 1
ATOM 652 N N . MET A 1 80 ? -8.253 2.494 -4.518 1.00 91.62 80 MET A N 1
ATOM 653 C CA . MET A 1 80 ? -7.051 1.707 -4.225 1.00 91.62 80 MET A CA 1
ATOM 654 C C . MET A 1 80 ? -7.043 0.347 -4.929 1.00 91.62 80 MET A C 1
ATOM 656 O O . MET A 1 80 ? -5.964 -0.243 -5.042 1.00 91.62 80 MET A O 1
ATOM 660 N N . SER A 1 81 ? -8.197 -0.142 -5.406 1.00 91.81 81 SER A N 1
ATOM 661 C CA . SER A 1 81 ? -8.317 -1.426 -6.105 1.00 91.81 81 SER A CA 1
ATOM 662 C C . SER A 1 81 ? -7.381 -1.469 -7.313 1.00 91.81 81 SER A C 1
ATOM 664 O O . SER A 1 81 ? -6.603 -2.410 -7.453 1.00 91.81 81 SER A O 1
ATOM 666 N N . ASP A 1 82 ? -7.310 -0.388 -8.089 1.00 91.31 82 ASP A N 1
ATOM 667 C CA . ASP A 1 82 ? -6.430 -0.308 -9.248 1.00 91.31 82 ASP A CA 1
ATOM 668 C C . ASP A 1 82 ? -4.938 -0.405 -8.871 1.00 91.31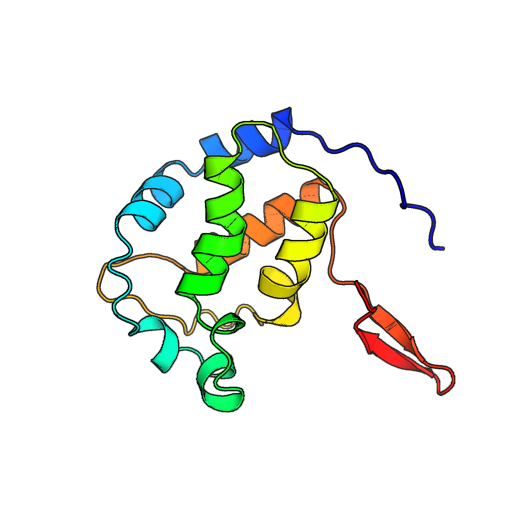 82 ASP A C 1
ATOM 670 O O . ASP A 1 82 ? -4.152 -1.066 -9.552 1.00 91.31 82 ASP A O 1
ATOM 674 N N . LEU A 1 83 ? -4.532 0.174 -7.736 1.00 93.50 83 LEU A N 1
ATOM 675 C CA . LEU A 1 83 ? -3.148 0.091 -7.252 1.00 93.50 83 LEU A CA 1
ATOM 676 C C . LEU A 1 83 ? -2.776 -1.320 -6.788 1.00 93.50 83 LEU A C 1
ATOM 678 O O . LEU A 1 83 ? -1.666 -1.792 -7.063 1.00 93.50 83 LEU A O 1
ATOM 682 N N . VAL A 1 84 ? -3.672 -1.976 -6.046 1.00 95.44 84 VAL A N 1
ATOM 683 C CA . VAL A 1 84 ? -3.386 -3.281 -5.439 1.00 95.44 84 VAL A CA 1
ATOM 684 C C . VAL A 1 84 ? -3.614 -4.427 -6.415 1.00 95.44 84 VAL A C 1
ATOM 686 O O . VAL A 1 84 ? -2.883 -5.411 -6.341 1.00 95.44 84 VAL A O 1
ATOM 689 N N . TYR A 1 85 ? -4.567 -4.317 -7.338 1.00 94.38 85 TYR A N 1
ATOM 690 C CA . TYR A 1 85 ? -4.894 -5.338 -8.330 1.00 94.38 85 TYR A CA 1
ATOM 691 C C . TYR A 1 85 ? -4.277 -5.033 -9.693 1.00 94.38 85 TYR A C 1
ATOM 693 O O . TYR A 1 85 ? -3.368 -5.749 -10.106 1.00 94.38 85 TYR A O 1
ATOM 701 N N . GLY A 1 86 ? -4.690 -3.943 -10.340 1.00 91.00 86 GLY A N 1
ATOM 702 C CA . GLY A 1 86 ? -4.261 -3.590 -11.696 1.00 91.00 86 GLY A CA 1
ATOM 703 C C . GLY A 1 86 ? -2.763 -3.348 -11.844 1.00 91.00 86 GLY A C 1
ATOM 704 O O . GLY A 1 86 ? -2.129 -3.826 -12.780 1.00 91.00 86 GLY A O 1
ATOM 705 N N . LYS A 1 87 ? -2.167 -2.624 -10.895 1.00 94.12 87 LYS A N 1
ATOM 706 C CA . LYS A 1 87 ? -0.755 -2.239 -10.974 1.00 94.12 87 LYS A CA 1
ATOM 707 C C . LYS A 1 87 ? 0.190 -3.219 -10.289 1.00 94.12 87 LYS A C 1
ATOM 709 O O . LYS A 1 87 ? 1.393 -2.964 -10.268 1.00 94.12 87 LYS A O 1
ATOM 714 N N . CYS A 1 88 ? -0.284 -4.321 -9.711 1.00 95.25 88 CYS A N 1
ATOM 715 C CA . CYS A 1 88 ? 0.560 -5.289 -9.008 1.00 95.25 88 CYS A CA 1
ATOM 716 C C . CYS A 1 88 ? 0.172 -6.724 -9.364 1.00 95.25 88 CYS A C 1
ATOM 718 O O . CYS A 1 88 ? -0.946 -7.138 -9.112 1.00 95.25 88 CYS A O 1
ATOM 720 N N . VAL A 1 89 ? 1.115 -7.536 -9.837 1.00 95.19 89 VAL A N 1
ATOM 721 C CA . VAL A 1 89 ? 0.857 -8.960 -10.140 1.00 95.19 89 VAL A CA 1
ATOM 722 C C . VAL A 1 89 ? 1.263 -9.913 -9.010 1.00 95.19 89 VAL A C 1
ATOM 724 O O . VAL A 1 89 ? 1.318 -11.116 -9.206 1.00 95.19 89 VAL A O 1
ATOM 727 N N . MET A 1 90 ? 1.593 -9.393 -7.823 1.00 96.50 90 MET A N 1
ATOM 728 C CA . MET A 1 90 ? 2.058 -10.196 -6.677 1.00 96.50 90 MET A CA 1
ATOM 729 C C . MET A 1 90 ? 3.299 -11.070 -6.953 1.00 96.50 90 MET A C 1
ATOM 731 O O . MET A 1 90 ? 3.486 -12.100 -6.320 1.00 96.50 90 MET A O 1
ATOM 735 N N . CYS A 1 91 ? 4.210 -10.621 -7.824 1.00 95.94 91 CYS A N 1
ATOM 736 C CA . CYS A 1 91 ? 5.456 -11.343 -8.132 1.00 95.94 91 CYS A CA 1
ATOM 737 C C . CYS A 1 91 ? 6.478 -11.401 -6.979 1.00 95.94 91 CYS A C 1
ATOM 739 O O . CYS A 1 91 ? 7.482 -12.090 -7.101 1.00 95.94 91 CYS A O 1
ATOM 741 N N . ARG A 1 92 ? 6.280 -10.619 -5.904 1.00 95.12 92 ARG A N 1
ATOM 742 C CA . ARG A 1 92 ? 7.183 -10.490 -4.737 1.00 95.12 92 ARG A CA 1
ATOM 743 C C . ARG A 1 92 ? 8.638 -10.093 -5.044 1.00 95.12 92 ARG A C 1
ATOM 745 O O . ARG A 1 92 ? 9.459 -10.092 -4.141 1.00 95.12 92 ARG A O 1
ATOM 752 N N . ARG A 1 93 ? 8.949 -9.662 -6.271 1.00 94.44 93 ARG A N 1
ATOM 753 C CA . ARG A 1 93 ? 10.284 -9.164 -6.661 1.00 94.44 93 ARG A CA 1
ATOM 754 C C . ARG A 1 93 ? 10.661 -7.838 -5.990 1.00 94.44 93 ARG A C 1
ATOM 756 O O . ARG A 1 93 ? 11.830 -7.474 -5.972 1.00 94.44 93 ARG A O 1
ATOM 763 N N . CYS A 1 94 ? 9.678 -7.092 -5.480 1.00 94.56 94 CYS A N 1
ATOM 764 C CA . CYS A 1 94 ? 9.939 -5.817 -4.827 1.00 94.56 94 CYS A CA 1
ATOM 765 C C . CYS A 1 94 ? 10.811 -6.006 -3.579 1.00 94.56 94 CYS A C 1
ATOM 767 O O . CYS A 1 94 ? 10.425 -6.728 -2.662 1.00 94.56 94 CYS A O 1
ATOM 769 N N . TYR A 1 95 ? 11.942 -5.309 -3.541 1.00 93.75 95 TYR A N 1
ATOM 770 C CA . TYR A 1 95 ? 12.904 -5.360 -2.445 1.00 93.75 95 TYR A CA 1
ATOM 771 C C . TYR A 1 95 ? 13.027 -3.992 -1.768 1.00 93.75 95 TYR A C 1
ATOM 773 O O . TYR A 1 95 ? 12.925 -2.950 -2.420 1.00 93.75 95 TYR A O 1
ATOM 781 N N . CYS A 1 96 ? 13.240 -3.991 -0.452 1.00 95.62 96 CYS A N 1
ATOM 782 C CA . CYS A 1 96 ? 13.533 -2.788 0.311 1.00 95.62 96 CYS A CA 1
ATOM 783 C C . CYS A 1 96 ? 14.769 -3.027 1.189 1.00 95.62 96 CYS A C 1
ATOM 785 O O . CYS A 1 96 ? 14.731 -3.938 2.016 1.00 95.62 96 CYS A O 1
ATOM 787 N N . PRO A 1 97 ? 15.818 -2.189 1.084 1.00 94.81 97 PRO A N 1
ATOM 788 C CA . PRO A 1 97 ? 17.022 -2.341 1.905 1.00 94.81 97 PRO A CA 1
ATOM 789 C C . PRO A 1 97 ? 16.763 -2.122 3.403 1.00 94.81 97 PRO A C 1
ATOM 791 O O . PRO A 1 97 ? 17.529 -2.590 4.232 1.00 94.81 97 PRO A O 1
ATOM 794 N N . LEU A 1 98 ? 15.659 -1.457 3.762 1.00 95.00 98 LEU A N 1
ATOM 795 C CA . LEU A 1 98 ? 15.239 -1.242 5.151 1.00 95.00 98 LEU A CA 1
ATOM 796 C C . LEU A 1 98 ? 14.422 -2.416 5.727 1.00 95.00 98 LEU A C 1
ATOM 798 O O . LEU A 1 98 ? 13.855 -2.297 6.809 1.00 95.00 98 LEU A O 1
ATOM 802 N N . GLY A 1 99 ? 14.284 -3.526 4.992 1.00 93.75 99 GLY A N 1
ATOM 803 C CA . GLY A 1 99 ? 13.545 -4.710 5.451 1.00 93.75 99 GLY A CA 1
ATOM 804 C C . GLY A 1 99 ? 12.016 -4.568 5.435 1.00 93.75 99 GLY A C 1
ATOM 805 O O . GLY A 1 99 ? 11.309 -5.369 6.044 1.00 93.75 99 GLY A O 1
ATOM 806 N N . ILE A 1 100 ? 11.478 -3.559 4.744 1.00 95.88 100 ILE A N 1
ATOM 807 C CA . ILE A 1 100 ? 10.030 -3.352 4.596 1.00 95.88 100 ILE A CA 1
ATOM 808 C C . ILE A 1 100 ? 9.450 -4.430 3.668 1.00 95.88 100 ILE A C 1
ATOM 810 O O . ILE A 1 100 ? 9.736 -4.443 2.469 1.00 95.88 100 ILE A O 1
ATOM 814 N N . ASP A 1 101 ? 8.564 -5.285 4.189 1.00 95.12 101 ASP A N 1
ATOM 815 C CA . ASP A 1 101 ? 7.818 -6.256 3.374 1.00 95.12 101 ASP A CA 1
ATOM 816 C C . ASP A 1 101 ? 6.664 -5.587 2.606 1.00 95.12 101 ASP A C 1
ATOM 818 O O . ASP A 1 101 ? 5.485 -5.675 2.961 1.00 95.12 101 ASP A O 1
ATOM 822 N N . ILE A 1 102 ? 7.014 -4.912 1.510 1.00 96.25 102 ILE A N 1
ATOM 823 C CA . ILE A 1 102 ? 6.053 -4.234 0.630 1.00 96.25 102 ILE A CA 1
ATOM 824 C C . ILE A 1 102 ? 5.067 -5.239 0.012 1.00 96.25 102 ILE A C 1
ATOM 826 O O . ILE A 1 102 ? 3.879 -4.942 -0.140 1.00 96.25 102 ILE A O 1
ATOM 830 N N . SER A 1 103 ? 5.541 -6.442 -0.323 1.00 96.31 103 SER A N 1
ATOM 831 C CA . SER A 1 103 ? 4.714 -7.478 -0.945 1.00 96.31 103 SER A CA 1
ATOM 832 C C . SER A 1 103 ? 3.605 -7.954 -0.002 1.00 96.31 103 SER A C 1
ATOM 834 O O . SER A 1 103 ? 2.441 -8.029 -0.403 1.00 96.31 103 SER A O 1
ATOM 836 N N . GLY A 1 104 ? 3.939 -8.198 1.268 1.00 96.38 104 GLY A N 1
ATOM 837 C CA . GLY A 1 104 ? 2.991 -8.574 2.307 1.00 96.38 104 GLY A CA 1
ATOM 838 C C . GLY A 1 104 ? 2.022 -7.448 2.641 1.00 96.38 104 GLY A C 1
ATOM 839 O O . GLY A 1 104 ? 0.837 -7.709 2.839 1.00 96.38 104 GLY A O 1
ATOM 840 N N . MET A 1 105 ? 2.475 -6.192 2.619 1.00 96.75 105 MET A N 1
ATOM 841 C CA . MET A 1 105 ? 1.595 -5.033 2.800 1.00 96.75 105 MET A CA 1
ATOM 842 C C . MET A 1 105 ? 0.549 -4.915 1.685 1.00 96.75 105 MET A C 1
ATOM 844 O O . MET A 1 105 ? -0.635 -4.738 1.976 1.00 96.75 105 MET A O 1
ATOM 848 N N . ILE A 1 106 ? 0.951 -5.059 0.416 1.00 97.00 106 ILE A N 1
ATOM 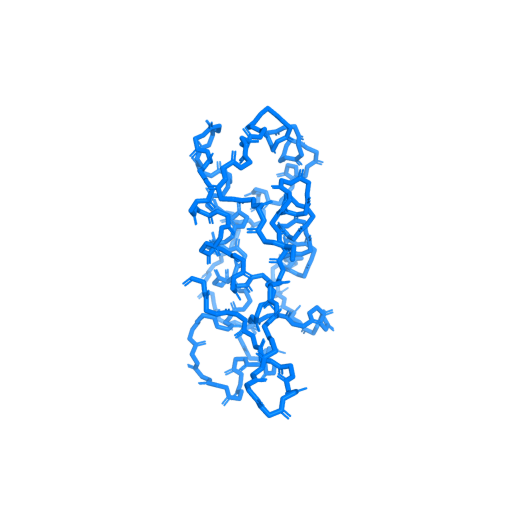849 C CA . ILE A 1 106 ? 0.013 -5.043 -0.721 1.00 97.00 106 ILE A CA 1
ATOM 850 C C . ILE A 1 106 ? -0.925 -6.256 -0.659 1.00 97.00 106 ILE A C 1
ATOM 852 O O . ILE A 1 106 ? -2.127 -6.113 -0.883 1.00 97.00 106 ILE A O 1
ATOM 856 N N . SER A 1 107 ? -0.407 -7.435 -0.299 1.00 96.88 107 SER A N 1
ATOM 857 C CA . SER A 1 107 ? -1.222 -8.637 -0.082 1.00 96.88 107 SER A CA 1
ATOM 858 C C . SER A 1 107 ? -2.310 -8.396 0.965 1.00 96.88 107 SER A C 1
ATOM 860 O O . SER A 1 107 ? -3.479 -8.695 0.738 1.00 96.88 107 SER A O 1
ATOM 862 N N . TRP A 1 108 ? -1.946 -7.784 2.094 1.00 97.19 108 TRP A N 1
ATOM 863 C CA . TRP A 1 108 ? -2.890 -7.487 3.166 1.00 97.19 108 TRP A CA 1
ATOM 864 C C . TRP A 1 108 ? -3.943 -6.464 2.746 1.00 97.19 108 TRP A C 1
ATOM 866 O O . TRP A 1 108 ? -5.124 -6.648 3.032 1.00 97.19 108 TRP A O 1
ATOM 876 N N . ALA A 1 109 ? -3.546 -5.434 1.994 1.00 96.56 109 ALA A N 1
ATOM 877 C CA . ALA A 1 109 ? -4.481 -4.476 1.412 1.00 96.56 109 ALA A CA 1
ATOM 878 C C . ALA A 1 109 ? -5.501 -5.157 0.479 1.00 96.56 109 ALA A C 1
ATOM 880 O O . ALA A 1 109 ? -6.692 -4.854 0.559 1.00 96.56 109 ALA A O 1
ATOM 881 N N . ARG A 1 110 ? -5.070 -6.127 -0.345 1.00 96.50 110 ARG A N 1
ATOM 882 C CA . ARG A 1 110 ? -5.983 -6.956 -1.154 1.00 96.50 110 ARG A CA 1
ATOM 883 C C . ARG A 1 110 ? -6.930 -7.773 -0.286 1.00 96.50 110 ARG A C 1
ATOM 885 O O . ARG A 1 110 ? -8.108 -7.864 -0.607 1.00 96.50 110 ARG A O 1
ATOM 892 N N . THR A 1 111 ? -6.439 -8.383 0.790 1.00 96.56 111 THR A N 1
ATOM 893 C CA . THR A 1 111 ? -7.286 -9.156 1.708 1.00 96.56 111 THR A CA 1
ATOM 894 C C . THR A 1 111 ? -8.362 -8.274 2.332 1.00 96.56 111 THR A C 1
ATOM 896 O O . THR A 1 111 ? -9.519 -8.674 2.346 1.00 96.56 111 THR A O 1
ATOM 899 N N . ILE A 1 112 ? -8.016 -7.058 2.768 1.00 95.56 112 ILE A N 1
ATOM 900 C CA . ILE A 1 112 ? -8.996 -6.085 3.273 1.00 95.56 112 ILE A CA 1
ATOM 901 C C . ILE A 1 112 ? -10.028 -5.739 2.191 1.00 95.56 112 ILE A C 1
ATOM 903 O O . ILE A 1 112 ? -11.216 -5.768 2.474 1.00 95.56 112 ILE A O 1
ATOM 907 N N . CYS A 1 113 ? -9.618 -5.474 0.948 1.00 94.81 113 CYS A N 1
ATOM 908 C CA . CYS A 1 113 ? -10.571 -5.200 -0.138 1.00 94.81 113 CYS A CA 1
ATOM 909 C C . CYS A 1 113 ? -11.550 -6.369 -0.344 1.00 94.81 113 CYS A C 1
ATOM 911 O O . CYS A 1 113 ? -12.761 -6.159 -0.397 1.00 94.81 113 CYS A O 1
ATOM 913 N N . ARG A 1 114 ? -11.046 -7.611 -0.352 1.00 94.62 114 ARG A N 1
ATOM 914 C CA . ARG A 1 114 ? -11.872 -8.818 -0.520 1.00 94.62 114 ARG A CA 1
ATOM 915 C C . ARG A 1 114 ? -12.884 -9.011 0.606 1.00 94.62 114 ARG A C 1
ATOM 917 O O . ARG A 1 114 ? -14.017 -9.381 0.321 1.00 94.62 114 ARG A O 1
ATOM 924 N N . THR A 1 115 ? -12.526 -8.734 1.866 1.00 94.50 115 THR A N 1
ATOM 925 C CA . THR A 1 115 ? -13.499 -8.842 2.974 1.00 94.50 115 THR A CA 1
ATOM 926 C C . THR A 1 115 ? -14.638 -7.833 2.863 1.00 94.50 115 THR A C 1
ATOM 928 O O . THR A 1 115 ? -15.693 -8.061 3.440 1.00 94.50 115 THR A O 1
ATOM 931 N N . GLN A 1 116 ? -14.439 -6.750 2.109 1.00 93.38 116 GLN A N 1
ATOM 932 C CA . GLN A 1 116 ? -15.446 -5.723 1.829 1.00 93.38 116 GLN A CA 1
ATOM 933 C C . GLN A 1 116 ? -16.134 -5.914 0.467 1.00 93.38 116 GLN A C 1
ATOM 935 O O . GLN A 1 116 ? -16.820 -5.012 -0.014 1.00 93.38 116 GLN A O 1
ATOM 940 N N . GLY A 1 117 ? -15.925 -7.058 -0.193 1.00 91.81 117 GLY A N 1
ATOM 941 C CA . GLY A 1 117 ? -16.515 -7.349 -1.499 1.00 91.81 117 GLY A CA 1
ATOM 942 C C . GLY A 1 117 ? -15.950 -6.504 -2.647 1.00 91.81 117 GLY A C 1
ATOM 943 O O . GLY A 1 117 ? -16.621 -6.324 -3.662 1.00 91.81 117 GLY A O 1
ATOM 944 N N . VAL A 1 118 ? -14.744 -5.953 -2.489 1.00 92.00 118 VAL A N 1
ATOM 945 C CA . VAL A 1 118 ? -14.033 -5.215 -3.539 1.00 92.00 118 VAL A CA 1
ATOM 946 C C . VAL A 1 118 ? -13.011 -6.142 -4.186 1.00 92.00 118 VAL A C 1
ATOM 948 O O . VAL A 1 118 ? -12.091 -6.642 -3.534 1.00 92.00 118 VAL A O 1
ATOM 951 N N . TYR A 1 119 ? -13.183 -6.358 -5.485 1.00 89.94 119 TYR A N 1
ATOM 952 C CA . TYR A 1 119 ? -12.371 -7.244 -6.312 1.00 89.94 119 TYR A CA 1
ATOM 953 C C . TYR A 1 119 ? -11.934 -6.516 -7.582 1.00 89.94 119 TYR A C 1
ATOM 955 O O . TYR A 1 119 ? -12.519 -5.495 -7.948 1.00 89.94 119 TYR A O 1
ATOM 963 N N . GLU A 1 120 ? -10.937 -7.069 -8.272 1.00 88.12 120 GLU A N 1
ATOM 964 C CA . GLU A 1 120 ? -10.655 -6.653 -9.645 1.00 88.12 120 GLU A CA 1
ATOM 965 C C . GLU A 1 120 ? -11.844 -7.037 -10.529 1.00 88.12 120 GLU A C 1
ATOM 967 O O . GLU A 1 120 ? -12.286 -8.189 -10.513 1.00 88.12 120 GLU A O 1
ATOM 972 N N . ARG A 1 121 ? -12.373 -6.063 -11.268 1.00 83.44 121 ARG A N 1
ATOM 973 C CA . ARG A 1 121 ? -13.509 -6.255 -12.169 1.00 83.44 121 ARG A CA 1
ATOM 974 C C . ARG A 1 121 ? -13.021 -6.411 -13.605 1.00 83.44 121 ARG A C 1
ATOM 976 O O . ARG A 1 121 ? -12.154 -5.664 -14.063 1.00 83.44 121 ARG A O 1
ATOM 983 N N . TYR A 1 122 ? -13.621 -7.361 -14.308 1.00 83.25 122 TYR A N 1
ATOM 984 C CA . TYR A 1 122 ? -13.387 -7.606 -15.722 1.00 83.25 122 TYR A CA 1
ATOM 985 C C . TYR A 1 122 ? -14.726 -7.581 -16.448 1.00 83.25 122 TYR A C 1
ATOM 987 O O . TYR A 1 122 ? -15.666 -8.249 -16.021 1.00 83.25 122 TYR A O 1
ATOM 995 N N . ASP A 1 123 ? -14.784 -6.826 -17.535 1.00 82.44 123 ASP A N 1
ATOM 996 C CA . ASP A 1 123 ? -15.925 -6.772 -18.435 1.00 82.44 123 ASP A CA 1
ATOM 997 C C . ASP A 1 123 ? -15.605 -7.556 -19.705 1.00 82.44 123 ASP A C 1
ATOM 999 O O . ASP A 1 123 ? -14.444 -7.716 -20.090 1.00 82.44 123 ASP A O 1
ATOM 1003 N N . ILE A 1 124 ? -16.644 -8.021 -20.387 1.00 83.81 124 ILE A N 1
ATOM 1004 C CA . ILE A 1 124 ? -16.518 -8.634 -21.706 1.00 83.81 124 ILE A CA 1
ATOM 1005 C C . ILE A 1 124 ? -16.798 -7.536 -22.736 1.00 83.81 124 ILE A C 1
ATOM 1007 O O . ILE A 1 124 ? -17.794 -6.818 -22.633 1.00 83.81 124 ILE A O 1
ATOM 1011 N N . ASP A 1 125 ? -15.888 -7.332 -23.685 1.00 82.38 125 ASP A N 1
ATOM 1012 C CA . ASP A 1 125 ? -16.123 -6.415 -24.799 1.00 82.38 125 ASP A CA 1
ATOM 1013 C C . ASP A 1 125 ? -17.119 -7.011 -25.822 1.00 82.38 125 ASP A C 1
ATOM 1015 O O . ASP A 1 125 ? -17.404 -8.209 -25.781 1.00 82.38 125 ASP A O 1
ATOM 1019 N N . PRO A 1 126 ? -17.675 -6.214 -26.755 1.00 84.19 126 PRO A N 1
ATOM 1020 C CA . PRO A 1 126 ? -18.620 -6.726 -27.756 1.00 84.19 126 PRO A CA 1
ATOM 1021 C C . PRO A 1 126 ? -18.056 -7.834 -28.664 1.00 84.19 126 PRO A C 1
ATOM 1023 O O . PRO A 1 126 ? -18.820 -8.535 -29.315 1.00 84.19 126 PRO A O 1
ATOM 1026 N N . MET A 1 127 ? -16.729 -7.996 -28.714 1.00 84.62 127 MET A N 1
ATOM 1027 C CA . MET A 1 127 ? -16.027 -9.049 -29.453 1.00 84.62 127 MET A CA 1
ATOM 1028 C C . MET A 1 127 ? -15.740 -10.287 -28.587 1.00 84.62 127 MET A C 1
ATOM 1030 O O . MET A 1 127 ? -15.036 -11.194 -29.031 1.00 84.62 127 MET A O 1
ATOM 1034 N N . GLY A 1 128 ? -16.264 -10.343 -27.360 1.00 84.00 128 GLY A N 1
ATOM 1035 C CA . GLY A 1 128 ? -16.098 -11.471 -26.449 1.00 84.00 128 GLY A CA 1
ATOM 1036 C C . GLY A 1 128 ? -14.758 -11.503 -25.706 1.00 84.00 128 GLY A C 1
ATOM 1037 O O . GLY A 1 128 ? -14.452 -12.503 -25.059 1.00 84.00 128 GLY A O 1
ATOM 1038 N N . ARG A 1 129 ? -13.934 -10.449 -25.772 1.00 84.94 129 ARG A N 1
ATOM 1039 C CA . ARG A 1 129 ? -12.633 -10.408 -25.085 1.00 84.94 129 ARG A CA 1
ATOM 1040 C C . ARG A 1 129 ? -12.791 -9.885 -23.665 1.00 84.94 129 ARG A C 1
ATOM 1042 O O . ARG A 1 129 ? -13.554 -8.957 -23.402 1.00 84.94 129 ARG A O 1
ATOM 1049 N N . ILE A 1 130 ? -12.010 -10.449 -22.749 1.00 82.56 130 ILE A N 1
ATOM 1050 C CA . ILE A 1 130 ? -11.943 -9.984 -21.363 1.00 82.56 130 ILE A CA 1
ATOM 1051 C C . ILE A 1 130 ? -11.135 -8.683 -21.331 1.00 82.56 130 ILE A C 1
ATOM 1053 O O . ILE A 1 130 ? -9.933 -8.681 -21.600 1.00 82.56 130 ILE A O 1
ATOM 1057 N N . LYS A 1 131 ? -11.783 -7.578 -20.965 1.00 77.88 131 LYS A N 1
ATOM 1058 C CA . LYS A 1 131 ? -11.145 -6.289 -20.688 1.00 77.88 131 LYS A CA 1
ATOM 1059 C C . LYS A 1 131 ? -11.282 -5.947 -19.211 1.00 77.88 131 LYS A C 1
ATOM 1061 O O . LYS A 1 131 ? -12.220 -6.362 -18.538 1.00 77.88 131 LYS A O 1
ATOM 1066 N N . LYS A 1 132 ? -10.344 -5.172 -18.677 1.00 72.38 132 LYS A N 1
ATOM 1067 C CA . LYS A 1 132 ? -10.493 -4.627 -17.326 1.00 72.38 132 LYS A CA 1
ATOM 1068 C C . LYS A 1 132 ? -11.672 -3.647 -17.308 1.00 72.38 132 LYS A C 1
ATOM 1070 O O . LYS A 1 132 ? -11.759 -2.799 -18.196 1.00 72.38 132 LYS A O 1
ATOM 1075 N N . ALA A 1 133 ? -12.550 -3.768 -16.315 1.00 68.62 133 ALA A N 1
ATOM 1076 C CA . ALA A 1 133 ? -13.666 -2.844 -16.160 1.00 68.62 133 ALA A CA 1
ATOM 1077 C C . ALA A 1 133 ? -13.147 -1.445 -15.803 1.00 68.62 133 ALA A C 1
ATOM 1079 O O . ALA A 1 133 ? -12.237 -1.311 -14.976 1.00 68.62 133 ALA A O 1
ATOM 1080 N N . ALA A 1 134 ? -13.720 -0.406 -16.413 1.00 59.81 134 ALA A N 1
ATOM 1081 C CA . ALA A 1 134 ? -13.461 0.962 -15.978 1.00 59.81 134 ALA A CA 1
ATOM 1082 C C . ALA A 1 134 ? -14.026 1.129 -14.557 1.00 59.81 134 ALA A C 1
ATOM 1084 O O . ALA A 1 134 ? -15.168 0.747 -14.288 1.00 59.81 134 ALA A O 1
ATOM 1085 N N . VAL A 1 135 ? -13.183 1.599 -13.632 1.00 52.88 135 VAL A N 1
ATOM 1086 C CA . VAL A 1 135 ? -13.597 1.943 -12.262 1.00 52.88 135 VAL A CA 1
ATOM 1087 C C . VAL A 1 135 ? -14.330 3.267 -12.281 1.00 52.88 135 VAL A C 1
ATOM 1089 O O . VAL A 1 135 ? -13.804 4.197 -12.932 1.00 52.88 135 VAL A O 1
#

pLDDT: mean 89.33, std 12.28, range [35.78, 97.19]

Sequence (135 aa):
MSENGNARIDNVRIEEMLKQKKRMRIFLSLCASCGFCADSCFLYRNYKDPRYMPSYKAINSLGKLFKKKRKVTRLMLEEMSDLVYGKCVMCRRCYCPLGIDISGMISWARTICRTQGVYERYDIDPMGRIKKAAV

Radius of gyration: 15.5 Å; Cα contacts (8 Å, |Δi|>4): 152; chains: 1; bounding box: 43×19×44 Å

Solvent-accessible surface area (backbone atoms only — not comparable to full-atom values): 8091 Å² total; per-residue (Å²): 142,89,87,74,92,75,74,82,71,60,40,65,60,52,50,52,57,51,62,74,46,54,66,57,59,53,44,63,73,64,60,79,79,78,58,64,26,31,78,46,22,65,64,15,68,73,68,68,45,66,68,34,19,50,63,51,32,33,46,64,35,45,43,47,59,70,70,41,75,69,66,72,52,68,67,60,53,57,64,28,38,47,40,51,46,76,51,37,88,80,79,64,59,56,47,44,97,86,69,47,61,50,53,60,46,38,50,49,40,46,52,56,32,48,79,63,74,47,73,87,55,70,36,70,45,101,87,72,45,84,38,76,47,87,129

Secondary structure (DSSP, 8-state):
----TTPPP-HHHHHHHHHHTHHHHHHHHH-----HHHHH-HHHHHH--GGG-HHHHHIIIIIHHHHSTT---HHHHHHHHIIIIIT---------TT---HHHHHHHHHHHHHHTT----EEE-TTS-EEEPP-

Foldseek 3Di:
DDPDPDQDDDLVVLVVLCVVCVVLVVLLVPCPVPQQLLVLQVLCVVPVDCLLRLNVLLCLQVVVSVVCNSVDDPVSLQVSQCSLPVSDPLPQSGDDPVPRSSSVSSVSSQVSCVVSVHHFDWDQDPVRDTDGDDD